Protein AF-A0A7C1TT98-F1 (afdb_monomer_lite)

Sequence (84 aa):
MANRFMEMYGLSETTRAMVAVKNRGYAVSNPFAQQPGHHTTEEVLSSRMPAYPLRFLECCPTRPRACTTRCLRPCAPFVRRAGG

Radius of gyration: 20.26 Å; chains: 1; bounding box: 58×38×32 Å

Foldseek 3Di:
DVVVVCVVPVDDLLVLLVVLQVVLCVLLVPPPRPRRDHDDSVRLVPADDPDPPHHDSSDDDDDDDDDDDDDPDPPDDPDDDDDD

Secondary structure (DSSP, 8-state):
-HHHHHHHHT--HHHHHHHHHHHHHHHTT-TT-SS-----HHHHHHS--SBTTB-GGGSPP-----------S--------S--

Structure (mmCIF, N/CA/C/O backbone):
data_AF-A0A7C1TT98-F1
#
_entry.id   AF-A0A7C1TT98-F1
#
loop_
_atom_site.group_PDB
_atom_site.id
_atom_site.type_symbol
_atom_site.label_atom_id
_atom_site.label_alt_id
_atom_site.label_comp_id
_atom_site.label_asym_id
_atom_site.label_entity_id
_atom_site.label_seq_id
_atom_site.pdbx_PDB_ins_code
_atom_site.Cartn_x
_atom_site.Cartn_y
_atom_site.Cartn_z
_atom_site.occupancy
_atom_site.B_iso_or_equiv
_atom_site.auth_seq_id
_atom_site.auth_comp_id
_atom_site.auth_asym_id
_atom_site.auth_atom_id
_atom_site.pdbx_PDB_model_num
ATOM 1 N N . MET A 1 1 ? -1.508 4.944 13.182 1.00 74.31 1 MET A N 1
ATOM 2 C CA . MET A 1 1 ? -1.894 6.025 12.245 1.00 74.31 1 MET A CA 1
ATOM 3 C C . MET A 1 1 ? -3.189 5.716 11.497 1.00 74.31 1 MET A C 1
ATOM 5 O O . MET A 1 1 ? -4.095 6.532 11.562 1.00 74.31 1 MET A O 1
ATOM 9 N N . ALA A 1 2 ? -3.316 4.546 10.853 1.00 81.50 2 ALA A N 1
ATOM 10 C CA . ALA A 1 2 ? -4.521 4.182 10.094 1.00 81.50 2 ALA A CA 1
ATOM 11 C C . ALA A 1 2 ? -5.814 4.148 10.939 1.00 81.50 2 ALA A C 1
ATOM 13 O O . ALA A 1 2 ? -6.799 4.743 10.524 1.00 81.50 2 ALA A O 1
ATOM 14 N N . ASN A 1 3 ? -5.786 3.568 12.149 1.00 86.06 3 ASN A N 1
ATOM 15 C CA . ASN A 1 3 ? -6.954 3.543 13.052 1.00 86.06 3 ASN A CA 1
ATOM 16 C C . ASN A 1 3 ? -7.473 4.952 13.375 1.00 86.06 3 ASN A C 1
ATOM 18 O O . ASN A 1 3 ? -8.626 5.266 13.114 1.00 86.06 3 ASN A O 1
ATOM 22 N N . ARG A 1 4 ? -6.578 5.843 13.818 1.00 88.25 4 ARG A N 1
ATOM 23 C CA . ARG A 1 4 ? -6.914 7.244 14.111 1.00 88.25 4 ARG A CA 1
ATOM 24 C C . ARG A 1 4 ? -7.498 7.976 12.898 1.00 88.25 4 ARG A C 1
ATOM 26 O O . ARG A 1 4 ? -8.383 8.806 13.049 1.00 88.25 4 ARG A O 1
ATOM 33 N N . PHE A 1 5 ? -6.992 7.704 11.696 1.00 87.88 5 PHE A N 1
ATOM 34 C CA . PHE A 1 5 ? -7.521 8.310 10.474 1.00 87.88 5 PHE A CA 1
ATOM 35 C C . PHE A 1 5 ? -8.941 7.813 10.165 1.00 87.88 5 PHE A C 1
ATOM 37 O O . PHE A 1 5 ? -9.799 8.608 9.796 1.00 87.88 5 PHE A O 1
ATOM 44 N N . MET A 1 6 ? -9.213 6.523 10.377 1.00 87.62 6 MET A N 1
ATOM 45 C CA . MET A 1 6 ? -10.562 5.972 10.227 1.00 87.62 6 MET A CA 1
ATOM 46 C C . MET A 1 6 ? -11.536 6.552 11.254 1.00 87.62 6 MET A C 1
ATOM 48 O O . MET A 1 6 ? -12.648 6.906 10.881 1.00 87.62 6 MET A O 1
ATOM 52 N N . GLU A 1 7 ? -11.106 6.715 12.505 1.00 88.75 7 GLU A N 1
ATOM 53 C CA . GLU A 1 7 ? -11.917 7.304 13.577 1.00 88.75 7 GLU A CA 1
ATOM 54 C C . GLU A 1 7 ? -12.234 8.784 13.327 1.00 88.75 7 GLU A C 1
ATOM 56 O O . GLU A 1 7 ? -13.375 9.201 13.493 1.00 88.75 7 GLU A O 1
ATOM 61 N N . 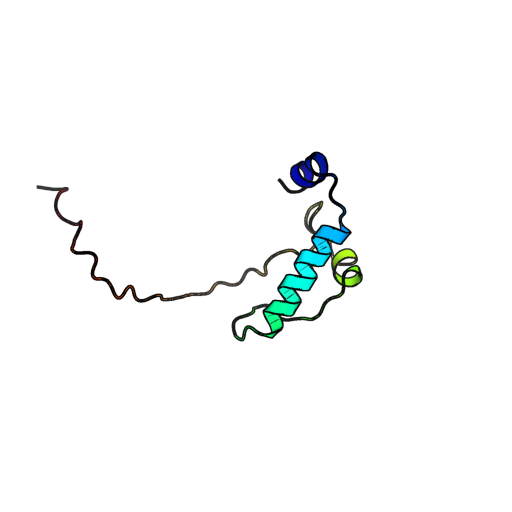MET A 1 8 ? -11.254 9.582 12.887 1.00 91.19 8 MET A N 1
ATOM 62 C CA . MET A 1 8 ? -11.460 11.019 12.652 1.00 91.19 8 MET A CA 1
ATOM 63 C C . MET A 1 8 ? -12.352 11.312 11.440 1.00 91.19 8 MET A C 1
ATOM 65 O O . MET A 1 8 ? -13.064 12.312 11.448 1.00 91.19 8 MET A O 1
ATOM 69 N N . TYR A 1 9 ? -12.301 10.474 10.400 1.00 87.19 9 TYR A N 1
ATOM 70 C CA . TYR A 1 9 ? -12.991 10.726 9.128 1.00 87.19 9 TYR A CA 1
ATOM 71 C C . TYR A 1 9 ? -14.121 9.731 8.820 1.00 87.19 9 TYR A C 1
ATOM 73 O O . TYR A 1 9 ? -14.699 9.797 7.738 1.00 87.19 9 TYR A O 1
ATOM 81 N N . GLY A 1 10 ? -14.438 8.809 9.736 1.00 86.31 10 GLY A N 1
ATOM 82 C CA . GLY A 1 10 ? -15.515 7.825 9.565 1.00 86.31 10 GLY A CA 1
ATOM 83 C C . GLY A 1 10 ? -15.337 6.923 8.339 1.00 86.31 10 GLY A C 1
ATOM 84 O O . GLY A 1 10 ? -16.304 6.619 7.644 1.00 86.31 10 GLY A O 1
ATOM 85 N N . LEU A 1 11 ? -14.099 6.542 8.017 1.00 86.75 11 LEU A N 1
ATOM 86 C CA . LEU A 1 11 ? -13.791 5.850 6.762 1.00 86.75 11 LEU A CA 1
ATOM 87 C C . LEU A 1 11 ? -14.149 4.364 6.801 1.00 86.75 11 LEU A C 1
ATOM 89 O O . LEU A 1 11 ? -13.775 3.642 7.724 1.00 86.75 11 LEU A O 1
ATOM 93 N N . SER A 1 12 ? -14.785 3.892 5.727 1.00 87.56 12 SER A N 1
ATOM 94 C CA . SER A 1 12 ? -15.058 2.471 5.520 1.00 87.56 12 SER A CA 1
ATOM 95 C C . SER A 1 12 ? -13.816 1.705 5.050 1.00 87.56 12 SER A C 1
ATOM 97 O O . SER A 1 12 ? -12.976 2.222 4.304 1.00 87.56 12 SER A O 1
ATOM 99 N N . GLU A 1 13 ? -13.731 0.419 5.405 1.00 85.69 13 GLU A N 1
ATOM 100 C CA . GLU A 1 13 ? -12.693 -0.473 4.868 1.00 85.69 13 GLU A CA 1
ATOM 101 C C . GLU A 1 13 ? -12.777 -0.611 3.342 1.00 85.69 13 GLU A C 1
ATOM 103 O O . GLU A 1 13 ? -11.751 -0.725 2.673 1.00 85.69 13 GLU A O 1
ATOM 108 N N . THR A 1 14 ? -13.985 -0.540 2.778 1.00 88.94 14 THR A N 1
ATOM 109 C CA . THR A 1 14 ? -14.214 -0.601 1.327 1.00 88.94 14 THR A CA 1
ATOM 110 C C . THR A 1 14 ? -13.537 0.557 0.597 1.00 88.94 14 THR A C 1
ATOM 112 O O . THR A 1 14 ? -12.912 0.348 -0.440 1.00 88.94 14 THR A O 1
ATOM 115 N N . THR A 1 15 ? -13.569 1.765 1.170 1.00 90.00 15 THR A N 1
ATOM 116 C CA . THR A 1 15 ? -1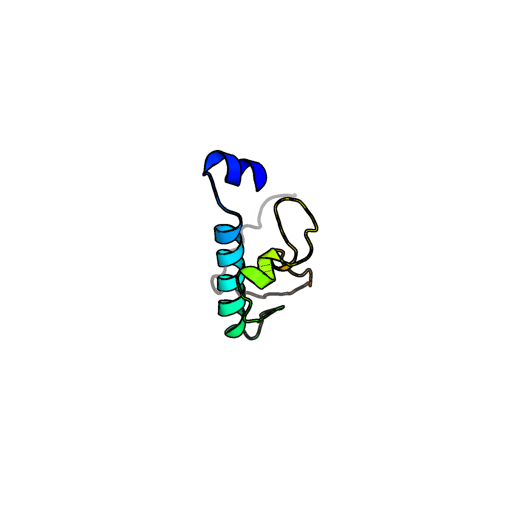2.906 2.948 0.597 1.00 90.00 15 THR A CA 1
ATOM 117 C C . THR A 1 15 ? -11.400 2.752 0.517 1.00 90.00 15 THR A C 1
ATOM 119 O O . THR A 1 15 ? -10.765 3.095 -0.479 1.00 90.00 15 THR A O 1
ATOM 122 N N . ARG A 1 16 ? -10.825 2.134 1.547 1.00 89.06 16 ARG A N 1
ATOM 123 C CA . ARG A 1 16 ? -9.400 1.815 1.598 1.00 89.06 16 ARG A CA 1
ATOM 124 C C . ARG A 1 16 ? -9.025 0.744 0.567 1.00 89.06 16 ARG A C 1
ATOM 126 O O . ARG A 1 16 ? -8.068 0.937 -0.183 1.00 89.06 16 ARG A O 1
ATOM 133 N N . ALA A 1 17 ? -9.846 -0.300 0.444 1.00 91.00 17 ALA A N 1
ATOM 134 C CA . ALA A 1 17 ? -9.670 -1.351 -0.554 1.00 91.00 17 ALA A CA 1
ATOM 135 C C . ALA A 1 17 ? -9.729 -0.810 -1.996 1.00 91.00 17 ALA A C 1
ATOM 137 O O . ALA A 1 17 ? -8.912 -1.201 -2.832 1.00 91.00 17 ALA A O 1
ATOM 138 N N . MET A 1 18 ? -10.614 0.151 -2.286 1.00 92.25 18 MET A N 1
ATOM 139 C CA . MET A 1 18 ? -10.689 0.798 -3.606 1.00 92.25 18 MET A CA 1
ATOM 140 C C . MET A 1 18 ? -9.389 1.513 -3.993 1.00 92.25 18 MET A C 1
ATOM 142 O O . MET A 1 18 ? -8.985 1.477 -5.156 1.00 92.25 18 MET A O 1
ATOM 146 N N . VAL A 1 19 ? -8.693 2.134 -3.032 1.00 92.19 19 VAL A N 1
ATOM 147 C CA . VAL A 1 19 ? -7.394 2.777 -3.293 1.00 92.19 19 VAL A CA 1
ATOM 148 C C . VAL A 1 19 ? -6.361 1.743 -3.739 1.00 92.19 19 VAL A C 1
ATOM 150 O O . VAL A 1 19 ? -5.608 1.996 -4.682 1.00 92.19 19 VAL A O 1
ATOM 153 N N . ALA A 1 20 ? -6.345 0.568 -3.108 1.00 90.94 20 ALA A N 1
ATOM 154 C CA . ALA A 1 20 ? -5.453 -0.516 -3.501 1.00 90.94 20 ALA A CA 1
ATOM 155 C C . ALA A 1 20 ? -5.783 -1.045 -4.903 1.00 90.94 20 ALA A C 1
ATOM 157 O O . ALA A 1 20 ? -4.876 -1.142 -5.729 1.00 90.94 20 ALA A O 1
ATOM 158 N N . VAL A 1 21 ? -7.062 -1.289 -5.211 1.00 93.50 21 VAL A N 1
ATOM 159 C CA . VAL A 1 21 ? -7.517 -1.711 -6.550 1.00 93.50 21 VAL A CA 1
ATOM 160 C C . VAL A 1 21 ? -7.078 -0.715 -7.622 1.00 93.50 21 VAL A C 1
ATOM 162 O O . VAL A 1 21 ? -6.461 -1.100 -8.615 1.00 93.50 21 VAL A O 1
ATOM 165 N N . LYS A 1 22 ? -7.307 0.582 -7.389 1.00 93.06 22 LYS A N 1
ATOM 166 C CA . LYS A 1 22 ? -6.894 1.654 -8.302 1.00 93.06 22 LYS A CA 1
ATOM 167 C C . LYS A 1 22 ? -5.385 1.628 -8.556 1.00 93.06 22 LYS A C 1
ATOM 169 O O . LYS A 1 22 ? -4.938 1.668 -9.700 1.00 93.06 22 LYS A O 1
ATOM 174 N N . ASN A 1 23 ? -4.591 1.556 -7.489 1.00 92.00 23 ASN A N 1
ATOM 175 C CA . ASN A 1 23 ? -3.133 1.577 -7.591 1.00 92.00 23 ASN A CA 1
ATOM 176 C C . ASN A 1 23 ? -2.594 0.351 -8.338 1.00 92.00 23 ASN A C 1
ATOM 178 O O . ASN A 1 23 ? -1.656 0.477 -9.122 1.00 92.00 23 ASN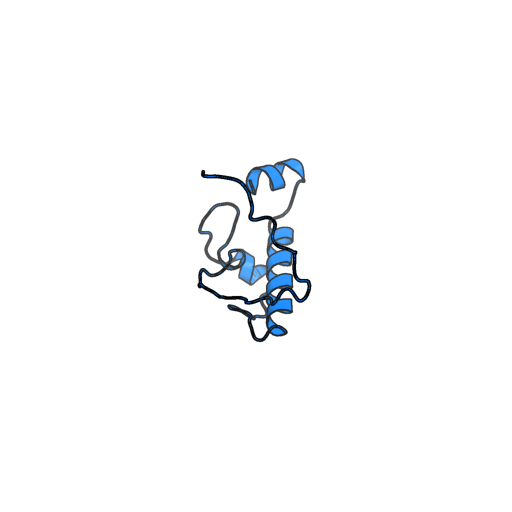 A O 1
ATOM 182 N N . ARG A 1 24 ? -3.197 -0.822 -8.122 1.00 90.88 24 ARG A N 1
ATOM 183 C CA . ARG A 1 24 ? -2.834 -2.064 -8.815 1.00 90.88 24 ARG A CA 1
ATOM 184 C C . ARG A 1 24 ? -3.237 -2.034 -10.288 1.00 90.88 24 ARG A C 1
ATOM 186 O O . ARG A 1 24 ? -2.424 -2.405 -11.130 1.00 90.88 24 ARG A O 1
ATOM 193 N N . GLY A 1 25 ? -4.406 -1.473 -10.602 1.00 92.31 25 GLY A N 1
ATOM 194 C CA . GLY A 1 25 ? -4.834 -1.220 -11.978 1.00 92.31 25 GLY A CA 1
ATOM 195 C C . GLY A 1 25 ? -3.858 -0.312 -12.732 1.00 92.31 25 GLY A C 1
ATOM 196 O O . GLY A 1 25 ? -3.418 -0.656 -13.824 1.00 92.31 25 GLY A O 1
ATOM 197 N N . TYR A 1 26 ? -3.419 0.796 -12.124 1.00 91.56 26 TYR A N 1
ATOM 198 C CA . TYR A 1 26 ? -2.390 1.659 -12.727 1.00 91.56 26 TYR A CA 1
ATOM 199 C C . TYR A 1 26 ? -1.005 1.007 -12.799 1.00 91.56 26 TYR A C 1
ATOM 201 O O . TYR A 1 26 ? -0.197 1.351 -13.664 1.00 91.56 26 TYR A O 1
ATOM 209 N N . ALA A 1 27 ? -0.708 0.052 -11.918 1.00 89.81 27 ALA A N 1
ATOM 210 C CA . ALA A 1 27 ? 0.553 -0.673 -11.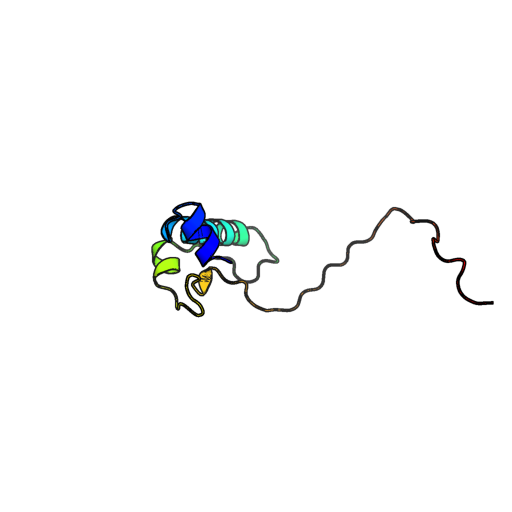960 1.00 89.81 27 ALA A CA 1
ATOM 211 C C . ALA A 1 27 ? 0.683 -1.538 -13.228 1.00 89.81 27 ALA A C 1
ATOM 213 O O . ALA A 1 27 ? 1.805 -1.751 -13.676 1.00 89.81 27 ALA A O 1
ATOM 214 N N . VAL A 1 28 ? -0.426 -1.965 -13.848 1.00 91.44 28 VAL A N 1
ATOM 215 C CA . VAL A 1 28 ? -0.422 -2.747 -15.102 1.00 91.44 28 VAL A CA 1
ATOM 216 C C . VAL A 1 28 ? 0.232 -1.983 -16.257 1.00 91.44 28 VAL A C 1
ATOM 218 O O . VAL A 1 28 ? 0.943 -2.579 -17.059 1.00 91.44 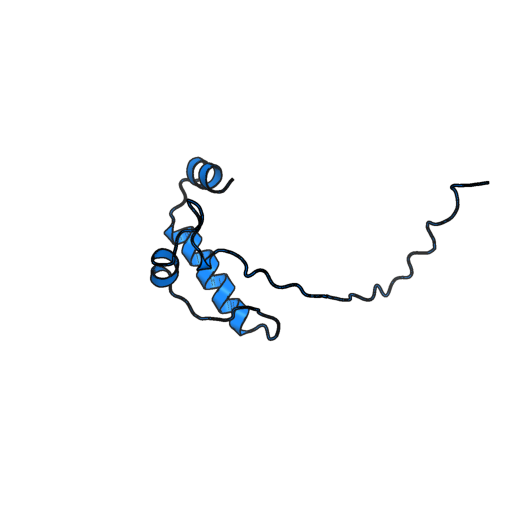28 VAL A O 1
ATOM 221 N N . SER A 1 29 ? 0.074 -0.658 -16.313 1.00 92.19 29 SER A N 1
ATOM 222 C CA . SER A 1 29 ? 0.709 0.171 -17.346 1.00 92.19 29 SER A CA 1
ATOM 223 C C . SER A 1 29 ? 2.181 0.505 -17.072 1.00 92.19 29 SER A C 1
ATOM 225 O O . SER A 1 29 ? 2.821 1.151 -17.898 1.00 92.19 29 SER A O 1
ATOM 227 N N . ASN A 1 30 ? 2.735 0.110 -15.921 1.00 90.88 30 ASN A N 1
ATOM 228 C CA . ASN A 1 30 ? 4.113 0.422 -15.556 1.00 90.88 30 ASN A CA 1
ATOM 229 C C . ASN A 1 30 ? 5.016 -0.818 -15.718 1.00 90.88 30 ASN A C 1
ATOM 231 O O . ASN A 1 30 ? 4.910 -1.743 -14.909 1.00 90.88 30 ASN A O 1
ATOM 235 N N . PRO A 1 31 ? 5.971 -0.832 -16.670 1.00 87.06 31 PRO A N 1
ATOM 236 C CA . PRO A 1 31 ? 6.885 -1.965 -16.864 1.00 87.06 31 PRO A CA 1
ATOM 237 C C . PRO A 1 31 ? 7.811 -2.186 -15.663 1.00 87.06 31 PRO A C 1
ATOM 239 O O . PRO A 1 31 ? 8.330 -3.278 -15.453 1.00 87.06 31 PRO A O 1
ATOM 242 N N . PHE A 1 32 ? 7.994 -1.157 -14.835 1.00 87.19 32 PHE A N 1
ATOM 243 C CA . PHE A 1 32 ? 8.726 -1.258 -13.588 1.00 87.19 32 PHE A CA 1
ATOM 244 C C . PHE A 1 32 ? 7.808 -1.571 -12.408 1.00 87.19 32 PHE A C 1
ATOM 246 O O . PHE A 1 32 ? 8.265 -1.449 -11.285 1.00 87.19 32 PHE A O 1
ATOM 253 N N . ALA A 1 33 ? 6.533 -1.935 -12.536 1.00 88.44 33 ALA A N 1
ATOM 254 C CA . ALA A 1 33 ? 5.738 -2.331 -11.367 1.00 88.44 33 ALA A CA 1
ATOM 255 C C . ALA A 1 33 ? 6.236 -3.659 -10.763 1.00 88.44 33 ALA A C 1
ATOM 257 O O . ALA A 1 33 ? 6.723 -4.529 -11.473 1.00 88.44 33 ALA A O 1
ATOM 258 N N . GLN A 1 34 ? 6.159 -3.820 -9.434 1.00 86.12 34 GLN A N 1
ATOM 259 C CA . GLN A 1 34 ? 6.499 -5.105 -8.787 1.00 86.12 34 GLN A CA 1
ATOM 260 C C . GLN A 1 34 ? 5.343 -6.101 -8.832 1.00 86.12 34 GLN A C 1
ATOM 262 O O . GLN A 1 34 ? 5.562 -7.301 -8.943 1.00 86.12 34 GLN A O 1
ATOM 267 N N . GLN A 1 35 ? 4.122 -5.595 -8.677 1.00 86.06 35 GLN A N 1
ATOM 268 C CA . GLN A 1 35 ? 2.900 -6.387 -8.604 1.00 86.06 35 GLN A CA 1
ATOM 269 C C . GLN A 1 35 ? 1.805 -5.694 -9.432 1.00 86.06 35 GLN A C 1
ATOM 271 O O . GLN A 1 35 ? 0.901 -5.085 -8.852 1.00 86.06 35 GLN A O 1
ATOM 276 N N . PRO A 1 36 ? 1.917 -5.697 -10.775 1.00 86.88 36 PRO A N 1
ATOM 277 C CA . PRO A 1 36 ? 0.806 -5.317 -11.638 1.00 86.88 36 PRO A CA 1
ATOM 278 C C . PRO A 1 36 ? -0.319 -6.349 -11.503 1.00 86.88 36 PRO A C 1
ATOM 280 O O . PRO A 1 36 ? -0.053 -7.549 -11.441 1.00 86.88 36 PRO A O 1
ATOM 283 N N . GLY A 1 37 ? -1.569 -5.897 -11.445 1.00 87.06 37 GLY A N 1
ATOM 284 C CA . GLY A 1 37 ? -2.703 -6.811 -11.359 1.00 87.06 37 GLY A CA 1
ATOM 285 C C . GLY A 1 37 ? -4.044 -6.095 -11.321 1.00 87.06 37 GLY A C 1
ATOM 286 O O . GLY A 1 37 ? -4.155 -4.985 -10.802 1.00 87.06 37 GLY A O 1
ATOM 287 N N . HIS A 1 38 ? -5.067 -6.753 -11.859 1.00 89.75 38 HIS A N 1
ATOM 288 C CA . HIS A 1 38 ? -6.456 -6.359 -11.667 1.00 89.75 38 HIS A CA 1
ATOM 289 C C . HIS A 1 38 ? -7.013 -7.161 -10.496 1.00 89.75 38 HIS A C 1
ATOM 291 O O . HIS A 1 38 ? -7.158 -8.373 -10.600 1.00 89.75 38 HIS A O 1
ATOM 297 N N . HIS A 1 39 ? -7.291 -6.473 -9.394 1.00 90.38 39 HIS A N 1
ATOM 298 C CA . HIS A 1 39 ? -7.913 -7.053 -8.208 1.00 90.38 39 HIS A CA 1
ATOM 299 C C . HIS A 1 39 ? -9.265 -6.392 -7.984 1.00 90.38 39 HIS A C 1
ATOM 301 O O . HIS A 1 39 ? -9.430 -5.216 -8.317 1.00 90.38 39 HIS A O 1
ATOM 307 N N . THR A 1 40 ? -10.217 -7.113 -7.402 1.00 93.19 40 THR A N 1
ATOM 308 C CA . THR A 1 40 ? -11.487 -6.514 -6.975 1.00 93.19 40 THR A CA 1
ATOM 309 C C . THR A 1 40 ? -11.426 -6.089 -5.512 1.00 93.19 40 THR A C 1
ATOM 311 O O . THR A 1 40 ? -10.517 -6.460 -4.762 1.00 93.19 40 THR A O 1
ATOM 314 N N . THR A 1 41 ? -12.394 -5.283 -5.082 1.00 91.94 41 THR A N 1
ATOM 315 C CA . THR A 1 41 ? -12.516 -4.858 -3.684 1.00 91.94 41 THR A CA 1
ATOM 316 C C . THR A 1 41 ? -12.663 -6.047 -2.739 1.00 91.94 41 THR A C 1
ATOM 318 O O . THR A 1 41 ? -12.052 -6.063 -1.674 1.00 91.94 41 THR A O 1
ATOM 321 N N . GLU A 1 42 ? -13.393 -7.079 -3.146 1.00 91.56 42 GLU A N 1
ATOM 322 C CA . GLU A 1 42 ? -13.655 -8.288 -2.360 1.00 91.56 42 GLU A CA 1
ATOM 323 C C . GLU A 1 42 ? -12.382 -9.125 -2.194 1.00 91.56 42 GLU A C 1
ATOM 325 O O . GLU A 1 42 ? -12.117 -9.661 -1.118 1.00 91.56 42 GLU A O 1
ATOM 330 N N . GLU A 1 43 ? -11.544 -9.191 -3.229 1.00 90.19 43 GLU A N 1
ATOM 331 C CA . GLU A 1 43 ? -10.251 -9.876 -3.170 1.00 90.19 43 GLU A CA 1
ATOM 332 C C . GLU A 1 43 ? -9.298 -9.177 -2.184 1.00 90.19 43 GLU A C 1
ATOM 334 O O . GLU A 1 43 ? -8.632 -9.813 -1.366 1.00 90.19 43 GLU A O 1
ATOM 339 N N . VAL A 1 44 ? -9.294 -7.841 -2.178 1.00 89.75 44 VAL A N 1
ATOM 340 C CA . VAL A 1 44 ? -8.509 -7.056 -1.214 1.00 89.75 44 VAL A CA 1
ATOM 341 C C . VAL A 1 44 ? -9.014 -7.269 0.215 1.00 89.75 44 VAL A C 1
ATOM 343 O O . VAL A 1 44 ? -8.201 -7.478 1.118 1.00 89.75 44 VAL A O 1
ATOM 346 N N . LEU A 1 45 ? -10.333 -7.274 0.428 1.00 90.25 45 LEU A N 1
ATOM 347 C CA . LEU A 1 45 ? -10.960 -7.476 1.742 1.00 90.25 45 LEU A CA 1
ATOM 348 C C . LEU A 1 45 ? -10.859 -8.927 2.254 1.00 90.25 45 LEU A C 1
ATOM 350 O O . LEU A 1 45 ? -10.860 -9.150 3.463 1.00 90.25 45 LEU A O 1
ATOM 354 N N . SER A 1 46 ? -10.740 -9.914 1.369 1.00 91.12 46 SER A N 1
ATOM 355 C CA . SER A 1 46 ? -10.533 -11.323 1.744 1.00 91.12 46 SER A CA 1
ATOM 356 C C . SER A 1 46 ? -9.061 -11.676 1.991 1.00 91.12 46 SER A C 1
ATOM 358 O O . SER A 1 46 ? -8.759 -12.724 2.563 1.00 91.12 46 SER A O 1
ATOM 360 N N . SER A 1 47 ? -8.129 -10.798 1.610 1.00 88.62 47 SER A N 1
ATOM 361 C CA . SER A 1 47 ? -6.700 -11.036 1.807 1.00 88.62 47 SER A CA 1
ATOM 362 C C . SER A 1 47 ? -6.288 -11.068 3.286 1.00 88.62 47 SER A C 1
ATOM 364 O O . SER A 1 47 ? -6.915 -10.454 4.155 1.00 88.62 47 SER A O 1
ATOM 366 N N . ARG A 1 48 ? -5.190 -11.783 3.580 1.00 90.94 48 ARG A N 1
ATOM 367 C CA . ARG A 1 48 ? -4.634 -11.906 4.938 1.00 90.94 48 ARG A CA 1
ATOM 368 C C . ARG A 1 48 ? -4.458 -10.524 5.572 1.00 90.94 48 ARG A C 1
ATOM 370 O O . ARG A 1 48 ? -3.929 -9.616 4.936 1.00 90.94 48 ARG A O 1
ATOM 377 N N . MET A 1 49 ? -4.826 -10.390 6.843 1.00 90.62 49 MET A N 1
ATOM 378 C CA . MET A 1 49 ? -4.622 -9.165 7.616 1.00 90.62 49 MET A CA 1
ATOM 379 C C . MET A 1 49 ? -3.339 -9.279 8.456 1.00 90.62 49 MET A C 1
ATOM 381 O O . MET A 1 49 ? -3.363 -9.921 9.505 1.00 90.62 49 MET A O 1
ATOM 385 N N . PRO A 1 50 ? -2.194 -8.725 8.009 1.00 85.69 50 PRO A N 1
ATOM 386 C CA . PRO A 1 50 ? -0.965 -8.748 8.799 1.00 85.69 50 PRO A CA 1
ATOM 387 C C . PRO A 1 50 ? -1.013 -7.791 9.996 1.00 85.69 50 PRO A C 1
ATOM 389 O O . PRO A 1 50 ? -0.395 -8.079 11.015 1.00 85.69 50 PRO A O 1
ATOM 392 N N . ALA A 1 51 ? -1.721 -6.663 9.885 1.00 85.69 51 ALA A N 1
ATOM 393 C CA . ALA A 1 51 ? -1.831 -5.677 10.954 1.00 85.69 51 ALA A CA 1
ATOM 394 C C . ALA A 1 51 ? -3.143 -4.903 10.828 1.00 85.69 51 ALA A C 1
ATOM 396 O O . ALA A 1 51 ? -3.361 -4.239 9.822 1.00 85.69 51 ALA A O 1
ATOM 397 N N . TYR A 1 52 ? -3.994 -4.932 11.852 1.00 85.00 52 TYR A N 1
ATOM 398 C CA . TYR A 1 52 ? -5.246 -4.174 11.846 1.00 85.00 52 TYR A CA 1
ATOM 399 C C . TYR A 1 52 ? -4.973 -2.655 11.747 1.00 85.00 52 TYR A C 1
ATOM 401 O O . TYR A 1 52 ? -4.142 -2.144 12.508 1.00 85.00 52 TYR A O 1
ATOM 409 N N . PRO A 1 53 ? -5.610 -1.915 10.814 1.00 85.19 53 PRO A N 1
ATOM 410 C CA . PRO A 1 53 ? -6.743 -2.284 9.958 1.00 85.19 53 PRO A CA 1
ATOM 411 C C . PRO A 1 53 ? -6.335 -2.643 8.514 1.00 85.19 53 PRO A C 1
ATOM 413 O O . PRO A 1 53 ? -7.193 -2.735 7.644 1.00 85.19 53 PRO A O 1
ATOM 416 N N . LEU A 1 54 ? -5.036 -2.782 8.225 1.00 87.94 54 LEU A N 1
ATOM 417 C CA . LEU A 1 54 ? -4.470 -2.978 6.889 1.00 87.94 54 LEU A CA 1
ATOM 418 C C . LEU A 1 54 ? -4.394 -4.460 6.488 1.00 87.94 54 LEU A C 1
ATOM 420 O O . LEU A 1 54 ? -3.925 -5.314 7.244 1.00 87.94 54 LEU A O 1
ATOM 424 N N . ARG A 1 55 ? -4.778 -4.765 5.246 1.00 89.69 55 ARG A N 1
ATOM 425 C CA . ARG A 1 55 ? -4.646 -6.094 4.646 1.00 89.69 55 ARG A CA 1
ATOM 426 C C . ARG A 1 55 ? -3.445 -6.181 3.709 1.00 89.69 55 ARG A C 1
ATOM 428 O O . ARG A 1 55 ? -2.855 -5.179 3.308 1.00 89.69 55 ARG A O 1
ATOM 435 N N . PHE A 1 56 ? -3.051 -7.407 3.385 1.00 88.56 56 PHE A N 1
ATOM 436 C CA . PHE A 1 56 ? -1.794 -7.698 2.703 1.00 88.56 56 PHE A CA 1
ATOM 437 C C . PHE A 1 56 ? -1.678 -7.024 1.331 1.00 88.56 56 PHE A C 1
ATOM 439 O O . PHE A 1 56 ? -0.638 -6.447 1.024 1.00 88.56 56 PHE A O 1
ATOM 446 N N . LEU A 1 57 ? -2.749 -7.036 0.529 1.00 87.44 57 LEU A N 1
ATOM 447 C CA . LEU A 1 57 ? -2.747 -6.444 -0.818 1.00 87.44 57 LEU A CA 1
ATOM 448 C C . LEU A 1 57 ? -2.609 -4.914 -0.824 1.00 87.44 57 LEU A C 1
ATOM 450 O O . LEU A 1 57 ? -2.271 -4.315 -1.846 1.00 87.44 57 LEU A O 1
ATOM 454 N N . GLU A 1 58 ? -2.810 -4.289 0.329 1.00 86.88 58 GLU A N 1
ATOM 455 C CA . GLU A 1 58 ? -2.728 -2.844 0.524 1.00 86.88 58 GLU A CA 1
ATOM 456 C C . GLU A 1 58 ? -1.321 -2.415 0.958 1.00 86.88 58 GLU A C 1
ATOM 458 O O . GLU A 1 58 ? -1.014 -1.224 0.992 1.00 86.88 58 GLU A O 1
ATOM 463 N N . CYS A 1 59 ? -0.452 -3.384 1.256 1.00 85.12 59 CYS A N 1
ATOM 464 C CA . CYS A 1 59 ? 0.931 -3.154 1.632 1.00 85.12 59 CYS A CA 1
ATOM 465 C C . CYS A 1 59 ? 1.866 -3.249 0.416 1.00 85.12 59 CYS A C 1
ATOM 467 O O . CYS A 1 59 ? 1.619 -3.986 -0.543 1.00 85.12 59 CYS A O 1
ATOM 469 N N . CYS A 1 60 ? 2.960 -2.488 0.457 1.00 82.25 60 CYS A N 1
ATOM 470 C CA . CYS A 1 60 ? 3.969 -2.501 -0.598 1.00 82.25 60 CYS A CA 1
ATOM 471 C C . CYS A 1 60 ? 4.838 -3.769 -0.495 1.00 82.25 60 CYS A C 1
ATOM 473 O O . CYS A 1 60 ? 5.278 -4.105 0.607 1.00 82.25 60 CYS A O 1
ATOM 475 N N . PRO A 1 61 ? 5.136 -4.464 -1.608 1.00 81.88 61 PRO A N 1
ATOM 476 C CA . PRO A 1 61 ? 6.124 -5.535 -1.608 1.00 81.88 61 PRO A CA 1
ATOM 477 C C . PRO A 1 61 ? 7.535 -4.989 -1.342 1.00 81.88 61 PRO A C 1
ATOM 479 O O . PRO A 1 61 ? 7.988 -4.025 -1.963 1.00 81.88 61 PRO A O 1
ATOM 482 N N . THR A 1 62 ? 8.265 -5.637 -0.438 1.00 80.12 62 THR A N 1
ATOM 483 C CA . THR A 1 62 ? 9.644 -5.256 -0.117 1.00 80.12 62 THR A CA 1
ATOM 484 C C . THR A 1 62 ? 10.606 -5.853 -1.146 1.00 80.12 62 THR A C 1
ATOM 486 O O . THR A 1 62 ? 10.971 -7.024 -1.054 1.00 80.12 62 THR A O 1
ATOM 489 N N . ARG A 1 63 ? 11.038 -5.051 -2.130 1.00 76.50 63 ARG A N 1
ATOM 490 C CA . ARG A 1 63 ? 12.198 -5.356 -2.992 1.00 76.50 63 ARG A CA 1
ATOM 491 C C . ARG A 1 63 ? 13.048 -4.103 -3.236 1.00 76.50 63 ARG A C 1
ATOM 493 O O . ARG A 1 63 ? 12.476 -3.061 -3.567 1.00 76.50 63 ARG A O 1
ATOM 500 N N . PRO A 1 64 ? 14.387 -4.187 -3.122 1.00 74.62 64 PRO A N 1
ATOM 501 C CA . PRO A 1 64 ? 15.276 -3.060 -3.387 1.00 74.62 64 PRO A CA 1
ATOM 502 C C . PRO A 1 64 ? 15.265 -2.689 -4.874 1.00 74.62 64 PRO A C 1
ATOM 504 O O . PRO A 1 64 ? 15.210 -3.557 -5.747 1.00 74.62 64 PRO A O 1
ATOM 507 N N . ARG A 1 65 ? 15.313 -1.386 -5.164 1.00 70.00 65 ARG A N 1
ATOM 508 C CA . ARG A 1 65 ? 15.372 -0.821 -6.518 1.00 70.00 65 ARG A CA 1
ATOM 509 C C . ARG A 1 65 ? 16.256 0.415 -6.526 1.00 70.00 65 ARG A C 1
ATOM 511 O O . ARG A 1 65 ? 16.277 1.151 -5.545 1.00 70.00 65 ARG A O 1
ATOM 518 N N . ALA A 1 66 ? 16.935 0.654 -7.641 1.00 79.44 66 ALA A N 1
ATOM 519 C CA . ALA A 1 66 ? 17.736 1.851 -7.854 1.00 79.44 66 ALA A CA 1
ATOM 520 C C . ALA A 1 66 ? 17.105 2.706 -8.957 1.00 79.44 66 ALA A C 1
ATOM 522 O O . ALA A 1 66 ? 16.660 2.185 -9.978 1.00 79.44 66 ALA A O 1
ATOM 523 N N . CYS A 1 67 ? 17.076 4.017 -8.746 1.00 75.38 67 CYS A N 1
ATOM 524 C CA . CYS A 1 67 ? 16.751 5.003 -9.767 1.00 75.38 67 CYS A CA 1
ATOM 525 C C . CYS A 1 67 ? 17.912 5.994 -9.808 1.00 75.38 67 CYS A C 1
ATOM 527 O O . CYS A 1 67 ? 18.333 6.485 -8.761 1.00 75.38 67 CYS A O 1
ATOM 529 N N . THR A 1 68 ? 18.452 6.255 -10.996 1.00 76.19 68 THR A N 1
ATOM 530 C CA . THR A 1 68 ? 19.474 7.283 -11.194 1.00 76.19 68 THR A CA 1
ATOM 531 C C . THR A 1 68 ? 18.849 8.443 -11.951 1.00 76.19 68 THR A C 1
ATOM 533 O O . THR A 1 68 ? 18.339 8.273 -13.057 1.00 76.19 68 THR A O 1
ATOM 536 N N . THR A 1 69 ? 18.870 9.625 -11.342 1.00 71.19 69 THR A N 1
ATOM 537 C CA . THR A 1 69 ? 18.432 10.860 -11.991 1.00 71.19 69 THR A CA 1
ATOM 538 C C . THR A 1 69 ? 19.652 11.741 -12.166 1.00 71.19 69 THR A C 1
ATOM 540 O O . THR A 1 69 ? 20.250 12.199 -11.194 1.00 71.19 69 THR A O 1
ATOM 543 N N . ARG A 1 70 ? 20.037 11.990 -13.418 1.00 62.06 70 ARG A N 1
ATOM 544 C CA . ARG A 1 70 ? 21.116 12.926 -13.724 1.00 62.06 70 ARG A CA 1
ATOM 545 C C . ARG A 1 70 ? 20.589 14.352 -13.599 1.00 62.06 70 ARG A C 1
ATOM 547 O O . ARG A 1 70 ? 19.827 14.812 -14.445 1.00 62.06 70 ARG A O 1
ATOM 554 N N . CYS A 1 71 ? 21.023 15.071 -12.569 1.00 72.69 71 CYS A N 1
ATOM 555 C CA . CYS A 1 71 ? 20.782 16.506 -12.472 1.00 72.69 71 CYS A CA 1
ATOM 556 C C . CYS A 1 71 ? 21.598 17.228 -13.555 1.00 72.69 71 CYS A C 1
ATOM 558 O O . CYS A 1 71 ? 22.825 17.238 -13.518 1.00 72.69 71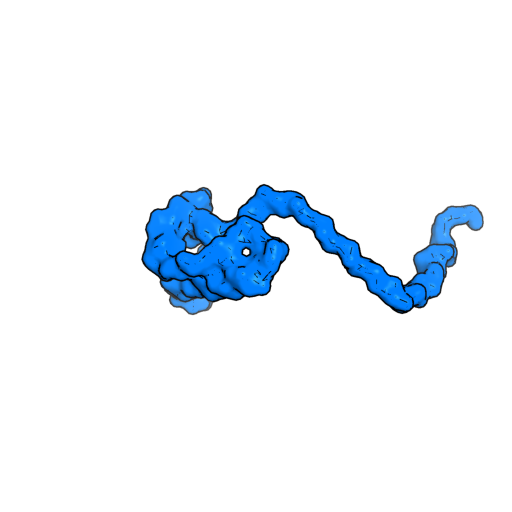 CYS A O 1
ATOM 560 N N . LEU A 1 72 ? 20.913 17.811 -14.542 1.00 73.25 72 LEU A N 1
ATOM 561 C CA . LEU A 1 72 ? 21.540 18.538 -15.655 1.00 73.25 72 LEU A CA 1
ATOM 562 C C . LEU A 1 72 ? 22.013 19.941 -15.267 1.00 73.25 72 LEU A C 1
ATOM 564 O O . LEU A 1 72 ? 22.785 20.555 -15.998 1.00 73.25 72 LEU A O 1
ATOM 568 N N . ARG A 1 73 ? 21.561 20.453 -14.118 1.00 61.59 73 ARG A N 1
ATOM 569 C CA . ARG A 1 73 ? 22.032 21.728 -13.595 1.00 61.59 73 ARG A CA 1
ATOM 570 C C . ARG A 1 73 ? 23.283 21.465 -12.757 1.00 61.59 73 ARG A C 1
ATOM 572 O O . ARG A 1 73 ? 23.159 20.811 -11.719 1.00 61.59 73 ARG A O 1
ATOM 579 N N . PRO A 1 74 ? 24.466 21.960 -13.154 1.00 57.31 74 PRO A N 1
ATOM 580 C CA . PRO A 1 74 ? 25.583 22.008 -12.232 1.00 57.31 74 PRO A CA 1
ATOM 581 C C . PRO A 1 74 ? 25.177 22.953 -11.098 1.00 57.31 74 PRO A C 1
ATOM 583 O O . PRO A 1 74 ? 25.096 24.167 -11.276 1.00 57.31 74 PRO A O 1
ATOM 586 N N . CYS A 1 75 ? 24.857 22.395 -9.931 1.00 52.09 75 CYS A N 1
ATOM 587 C CA . CYS A 1 75 ? 24.967 23.161 -8.703 1.00 52.09 75 CYS A CA 1
ATOM 588 C C . CYS A 1 75 ? 26.465 23.440 -8.555 1.00 52.09 75 CYS A C 1
ATOM 590 O O . CYS A 1 75 ? 27.247 22.512 -8.340 1.00 52.09 75 CYS A O 1
ATOM 592 N N . ALA A 1 76 ? 26.876 24.687 -8.797 1.00 58.44 76 ALA A N 1
ATOM 593 C CA . ALA A 1 76 ? 28.232 25.145 -8.514 1.00 58.44 76 ALA A CA 1
ATOM 594 C C . ALA A 1 76 ? 28.612 24.760 -7.066 1.00 58.44 76 ALA A C 1
ATOM 596 O O . ALA A 1 76 ? 27.726 24.626 -6.217 1.00 58.44 76 ALA A O 1
ATOM 597 N N . PRO A 1 77 ? 29.899 24.530 -6.760 1.00 51.28 77 PRO A N 1
ATOM 598 C CA . PRO A 1 77 ? 30.288 23.801 -5.566 1.00 51.28 77 PRO A CA 1
ATOM 599 C C . PRO A 1 77 ? 29.985 24.626 -4.312 1.00 51.28 77 PRO A C 1
ATOM 601 O O . PRO A 1 77 ? 30.741 25.523 -3.954 1.00 51.28 77 PRO A O 1
ATOM 604 N N . PHE A 1 78 ? 28.934 24.267 -3.575 1.00 49.19 78 PHE A N 1
ATOM 605 C CA . PHE A 1 78 ? 28.816 24.607 -2.155 1.00 49.19 78 PHE A CA 1
ATOM 606 C C . PHE A 1 78 ? 29.669 23.626 -1.329 1.00 49.19 78 PHE A C 1
ATOM 608 O O . PHE A 1 78 ? 29.191 22.926 -0.445 1.00 49.19 78 PHE A O 1
ATOM 615 N N . VAL A 1 79 ? 30.953 23.524 -1.677 1.00 57.56 79 VAL A N 1
ATOM 616 C CA . VAL A 1 79 ? 31.997 22.890 -0.864 1.00 57.56 79 VAL A CA 1
ATOM 617 C C . VAL A 1 79 ? 33.204 23.819 -0.901 1.00 57.56 79 VAL A C 1
ATOM 619 O O . VAL A 1 79 ? 34.101 23.687 -1.729 1.00 57.56 79 VAL A O 1
ATOM 622 N N . ARG A 1 80 ? 33.204 24.804 -0.001 1.00 54.69 80 ARG A N 1
ATOM 623 C CA . ARG A 1 80 ? 34.419 25.385 0.586 1.00 54.69 80 ARG A CA 1
ATOM 624 C C . ARG A 1 80 ? 34.053 26.141 1.862 1.00 54.69 80 ARG A C 1
ATOM 626 O O . ARG A 1 80 ? 33.675 27.304 1.799 1.00 54.69 80 ARG A O 1
ATOM 633 N N . ARG A 1 81 ? 34.175 25.455 3.003 1.00 50.84 81 ARG A N 1
ATOM 634 C CA . ARG A 1 81 ? 34.822 25.909 4.256 1.00 50.84 81 ARG A CA 1
ATOM 635 C C . ARG A 1 81 ? 34.349 25.058 5.436 1.00 50.84 81 ARG A C 1
ATOM 637 O O . ARG A 1 81 ? 33.375 25.385 6.099 1.00 50.84 81 ARG A O 1
ATOM 644 N N . ALA A 1 82 ? 35.093 23.992 5.705 1.00 50.25 82 ALA A N 1
ATOM 645 C CA . ALA A 1 82 ? 35.284 23.462 7.049 1.00 50.25 82 ALA A CA 1
ATOM 646 C C . ALA A 1 82 ? 36.613 22.688 7.050 1.00 50.25 82 ALA A C 1
ATOM 648 O O . ALA A 1 82 ? 36.715 21.664 6.379 1.00 50.25 82 ALA A O 1
ATOM 649 N N . GLY A 1 83 ? 37.619 23.211 7.757 1.00 41.47 83 GLY A N 1
ATOM 650 C CA . GLY A 1 83 ? 38.891 22.533 8.040 1.00 41.47 83 GLY A CA 1
ATOM 651 C C . GLY A 1 83 ? 40.126 23.237 7.469 1.00 41.47 83 GLY A C 1
ATOM 652 O O . GLY A 1 83 ? 40.363 23.157 6.265 1.00 41.47 83 GLY A O 1
ATOM 653 N N . GLY A 1 84 ? 40.902 23.887 8.347 1.00 34.72 84 GLY A N 1
ATOM 654 C CA . GLY A 1 84 ? 42.202 24.510 8.065 1.00 34.72 84 GLY A CA 1
ATOM 655 C C . GLY A 1 84 ? 42.331 25.889 8.682 1.00 34.72 84 GLY A C 1
ATOM 656 O O . GLY A 1 84 ? 42.044 26.857 7.946 1.00 34.72 84 GLY A O 1
#

pLDDT: mean 81.31, std 13.77, range [34.72, 93.5]